Protein AF-A0A6A6T7W7-F1 (afdb_monomer_lite)

Secondary structure (DSSP, 8-state):
-------HHHHHHHHHHHHHHHHHHHHHHHHHHTTS--GGGSHHHHHHHHHHHHHTTT-HHHHHTTB-TT-EE--SSGGG-PPPEEHHHHHHHHHHHHTTBSS-EEEESSTT-TTSEEEETTTTEEEEEEEEEEEB-TTSHHHHHHHHTT-SEEEEEEEEEEEEEEPTTS-EEEE-

Sequence (176 aa):
MSNLSFSASEIRVATAALCAATLSIPAIYYLTSSSSGPQDSTPHMRTFQKLLQAYSTLRPQALAANASADFTHQALPASLEMPTRTLDPWKQHATMIFALFEEFSMVPQPPGDKHSVHFCRETNTVIAHCKMGGKVNGDNENGRKLIQAGLTEWWTECVGMQMIARDSKGSNQLNM

Radius of gyration: 25.67 Å; chains: 1; bounding box: 54×54×78 Å

Foldseek 3Di:
DDDDDDDPVNVVVVVVVVVVVVVCVVVCVVVVVVPPPQPCPDLLNVQVVQCQVLFFVLQLCSNCVQADPQAWDDDDDCVVVDDIDHSVRVSVVSNVVSLQAPGKGKAQPPHPDSPQWDQDPVQQKIKGKIKIWFATDCVHPVNVVCVVVVDRIDIDIDIDIWRWDADPVRHTGTRD

Structure (mmCIF, N/CA/C/O backbone):
data_AF-A0A6A6T7W7-F1
#
_entry.id   AF-A0A6A6T7W7-F1
#
loop_
_atom_site.group_PDB
_atom_site.id
_atom_site.type_symbol
_atom_site.label_atom_id
_atom_site.label_alt_id
_atom_site.label_comp_id
_atom_site.label_asym_id
_atom_site.label_entity_id
_atom_site.label_seq_id
_atom_site.pdbx_PDB_ins_code
_atom_site.Cartn_x
_atom_site.Cartn_y
_atom_site.Cartn_z
_atom_site.occupancy
_atom_site.B_iso_or_equiv
_atom_site.auth_seq_id
_atom_site.auth_comp_id
_atom_site.auth_asym_id
_atom_site.auth_atom_id
_atom_site.pdbx_PDB_model_num
ATOM 1 N N . MET A 1 1 ? 33.062 -18.650 -58.431 1.00 45.16 1 MET A N 1
ATOM 2 C CA . MET A 1 1 ? 31.915 -19.297 -57.763 1.00 45.16 1 MET A CA 1
ATOM 3 C C . MET A 1 1 ? 32.450 -20.542 -57.080 1.00 45.16 1 MET A C 1
ATOM 5 O O . MET A 1 1 ? 32.940 -21.420 -57.778 1.00 45.16 1 MET A O 1
ATOM 9 N N . SER A 1 2 ? 32.487 -20.577 -55.751 1.00 47.03 2 SER A N 1
ATOM 10 C CA . SER A 1 2 ? 33.020 -21.731 -55.019 1.00 47.03 2 SER A CA 1
ATOM 11 C C . SER A 1 2 ? 31.940 -22.809 -54.941 1.00 47.03 2 SER A C 1
ATOM 13 O O . SER A 1 2 ? 30.919 -22.600 -54.292 1.00 47.03 2 SER A O 1
ATOM 15 N N . ASN A 1 3 ? 32.141 -23.933 -55.633 1.00 53.47 3 ASN A N 1
ATOM 16 C CA . ASN A 1 3 ? 31.273 -25.104 -55.519 1.00 53.47 3 ASN A CA 1
ATOM 17 C C . ASN A 1 3 ? 31.549 -25.791 -54.179 1.00 53.47 3 ASN A C 1
ATOM 19 O O . ASN A 1 3 ? 32.604 -26.392 -53.991 1.00 53.47 3 ASN A O 1
ATOM 23 N N . LEU A 1 4 ? 30.606 -25.685 -53.246 1.00 55.03 4 LEU A N 1
ATOM 24 C CA . LEU A 1 4 ? 30.620 -26.453 -52.006 1.00 55.03 4 LEU A CA 1
ATOM 25 C C . LEU A 1 4 ? 30.091 -27.861 -52.309 1.00 55.03 4 LEU A C 1
ATOM 27 O O . LEU A 1 4 ? 28.884 -28.063 -52.420 1.00 55.03 4 LEU A O 1
ATOM 31 N N . SER A 1 5 ? 30.989 -28.831 -52.486 1.00 66.62 5 SER A N 1
ATOM 32 C CA . SER A 1 5 ? 30.628 -30.250 -52.557 1.00 66.62 5 SER A CA 1
ATOM 33 C C . SER A 1 5 ? 30.796 -30.878 -51.176 1.00 66.62 5 SER A C 1
ATOM 35 O O . SER A 1 5 ? 31.923 -31.094 -50.738 1.00 66.62 5 SER A O 1
ATOM 37 N N . PHE A 1 6 ? 29.689 -31.170 -50.497 1.00 68.88 6 PHE A N 1
ATOM 38 C CA . PHE A 1 6 ? 29.711 -31.896 -49.227 1.00 68.88 6 PHE A CA 1
ATOM 39 C C . PHE A 1 6 ? 29.591 -33.400 -49.475 1.00 68.88 6 PHE A C 1
ATOM 41 O O . PHE A 1 6 ? 28.755 -33.856 -50.257 1.00 68.88 6 PHE A O 1
ATOM 48 N N . SER A 1 7 ? 30.416 -34.182 -48.792 1.00 75.38 7 SER A N 1
ATOM 49 C CA . SER A 1 7 ? 30.327 -35.638 -48.764 1.00 75.38 7 SER A CA 1
ATOM 50 C C . SER A 1 7 ? 29.122 -36.106 -47.940 1.00 75.38 7 SER A C 1
ATOM 52 O O . SER A 1 7 ? 28.675 -35.449 -46.997 1.00 75.38 7 SER A O 1
ATOM 54 N N . ALA A 1 8 ? 28.606 -37.300 -48.244 1.00 73.94 8 ALA A N 1
ATOM 55 C CA . ALA A 1 8 ? 27.491 -37.891 -47.499 1.00 73.94 8 ALA A CA 1
ATOM 56 C C . ALA A 1 8 ? 27.797 -38.061 -45.995 1.00 73.94 8 ALA A C 1
ATOM 58 O O . ALA A 1 8 ? 26.889 -37.999 -45.167 1.00 73.94 8 ALA A O 1
ATOM 59 N N . SER A 1 9 ? 29.067 -38.251 -45.626 1.00 72.19 9 SER A N 1
ATOM 60 C CA . SER A 1 9 ? 29.526 -38.290 -44.234 1.00 72.19 9 SER A CA 1
ATOM 61 C C . SER A 1 9 ? 29.444 -36.929 -43.547 1.00 72.19 9 SER A C 1
ATOM 63 O O . SER A 1 9 ? 28.977 -36.862 -42.414 1.00 72.19 9 SER A O 1
ATOM 65 N N . GLU A 1 10 ? 29.823 -35.844 -44.226 1.00 73.94 10 GLU A N 1
ATOM 66 C CA . GLU A 1 10 ? 29.720 -34.483 -43.679 1.00 73.94 10 GLU A CA 1
ATOM 67 C C . GLU A 1 10 ? 28.259 -34.083 -43.466 1.00 73.94 10 GLU A C 1
ATOM 69 O O . GLU A 1 10 ? 27.925 -33.519 -42.429 1.00 73.94 10 GLU A O 1
ATOM 74 N N . ILE A 1 11 ? 27.365 -34.469 -44.383 1.00 74.25 11 ILE A N 1
ATOM 75 C CA . ILE A 1 11 ? 25.920 -34.252 -44.232 1.00 74.25 11 ILE A CA 1
ATOM 76 C C . ILE A 1 11 ? 25.375 -35.024 -43.025 1.00 74.25 11 ILE A C 1
ATOM 78 O O . ILE A 1 11 ? 24.590 -34.478 -42.251 1.00 74.25 11 ILE A O 1
ATOM 82 N N . ARG A 1 12 ? 25.798 -36.280 -42.822 1.00 70.38 12 ARG A N 1
ATOM 83 C CA . ARG A 1 12 ? 25.378 -37.091 -41.664 1.00 70.38 12 ARG A CA 1
ATOM 84 C C . ARG A 1 12 ? 25.873 -36.506 -40.346 1.00 70.38 12 ARG A C 1
ATOM 86 O O . ARG A 1 12 ? 25.097 -36.446 -39.400 1.00 70.38 12 ARG A O 1
ATOM 93 N N . VAL A 1 13 ? 27.122 -36.044 -40.291 1.00 73.69 13 VAL A N 1
ATOM 94 C CA . VAL A 1 13 ? 27.685 -35.392 -39.098 1.00 73.69 13 VAL A CA 1
ATOM 95 C C . VAL A 1 13 ? 26.982 -34.063 -38.827 1.00 73.69 13 VAL A C 1
ATOM 97 O O . VAL A 1 13 ? 26.577 -33.818 -37.694 1.00 73.69 13 VAL A O 1
ATOM 100 N N . ALA A 1 14 ? 26.758 -33.241 -39.854 1.00 68.19 14 ALA A N 1
ATOM 101 C CA . ALA A 1 14 ? 26.040 -31.976 -39.719 1.00 68.19 14 ALA A CA 1
ATOM 102 C C . ALA A 1 14 ? 24.589 -32.191 -39.261 1.00 68.19 14 ALA A C 1
ATOM 104 O O . ALA A 1 14 ? 24.102 -31.481 -38.385 1.00 68.19 14 ALA A O 1
ATOM 105 N N . THR A 1 15 ? 23.920 -33.215 -39.793 1.00 72.38 15 THR A N 1
ATOM 106 C CA . THR A 1 15 ? 22.550 -33.576 -39.408 1.00 72.38 15 THR A CA 1
ATOM 107 C C . THR A 1 15 ? 22.509 -34.110 -37.977 1.00 72.38 15 THR A C 1
ATOM 109 O O . THR A 1 15 ? 21.664 -33.686 -37.197 1.00 72.38 15 THR A O 1
ATOM 112 N N . ALA A 1 16 ? 23.452 -34.973 -37.588 1.00 71.62 16 ALA A N 1
ATOM 113 C CA . ALA A 1 16 ? 23.564 -35.462 -36.216 1.00 71.62 16 ALA A CA 1
ATOM 114 C C . ALA A 1 16 ? 23.835 -34.320 -35.220 1.00 71.62 16 ALA A C 1
ATOM 116 O O . ALA A 1 16 ? 23.212 -34.275 -34.161 1.00 71.62 16 ALA A O 1
ATOM 117 N N . ALA A 1 17 ? 24.698 -33.363 -35.577 1.00 68.94 17 ALA A N 1
ATOM 118 C CA . ALA A 1 17 ? 24.972 -32.179 -34.766 1.00 68.94 17 ALA A CA 1
ATOM 119 C C . ALA A 1 17 ? 23.739 -31.267 -34.637 1.00 68.94 17 ALA A C 1
ATOM 121 O O . ALA A 1 17 ? 23.432 -30.804 -33.539 1.00 68.94 17 ALA A O 1
ATOM 122 N N . LEU A 1 18 ? 22.990 -31.056 -35.725 1.00 69.19 18 LEU A N 1
ATOM 123 C CA . LEU A 1 18 ? 21.755 -30.267 -35.713 1.00 69.19 18 LEU A CA 1
ATOM 124 C C . LEU A 1 18 ? 20.649 -30.952 -34.889 1.00 69.19 18 LEU A C 1
ATOM 126 O O . LEU A 1 18 ? 19.954 -30.296 -34.112 1.00 69.19 18 LEU A O 1
ATOM 130 N N . CYS A 1 19 ? 20.504 -32.276 -35.001 1.00 68.62 19 CYS A N 1
ATOM 131 C CA . CYS A 1 19 ? 19.579 -33.064 -34.184 1.00 68.62 19 CYS A CA 1
ATOM 132 C C . CYS A 1 19 ? 19.957 -33.017 -32.697 1.00 68.62 19 CYS A C 1
ATOM 134 O O . CYS A 1 19 ? 19.095 -32.808 -31.849 1.00 68.62 19 CYS A O 1
ATOM 136 N N . ALA A 1 20 ? 21.244 -33.142 -32.367 1.00 69.00 20 ALA A N 1
ATOM 137 C CA . ALA A 1 20 ? 21.712 -33.018 -30.990 1.00 69.00 20 ALA A CA 1
ATOM 138 C C . ALA A 1 20 ? 21.449 -31.610 -30.429 1.00 69.00 20 ALA A C 1
ATOM 140 O O . ALA A 1 20 ? 20.942 -31.475 -29.316 1.00 69.00 20 ALA A O 1
ATOM 141 N N . ALA A 1 21 ? 21.714 -30.560 -31.213 1.00 68.94 21 ALA A N 1
ATOM 142 C CA . ALA A 1 21 ? 21.432 -29.184 -30.818 1.00 68.94 21 ALA A CA 1
ATOM 143 C C . ALA A 1 21 ? 19.929 -28.952 -30.590 1.00 68.94 21 ALA A C 1
ATOM 145 O O . ALA A 1 21 ? 19.546 -28.429 -29.548 1.00 68.94 21 ALA A O 1
ATOM 146 N N . THR A 1 22 ? 19.068 -29.398 -31.508 1.00 68.81 22 THR A N 1
ATOM 147 C CA . THR A 1 22 ? 17.607 -29.214 -31.407 1.00 68.81 22 THR A CA 1
ATOM 148 C C . THR A 1 22 ? 16.980 -29.983 -30.246 1.00 68.81 22 THR A C 1
ATOM 150 O O . THR A 1 22 ? 16.121 -29.434 -29.561 1.00 68.81 22 THR A O 1
ATOM 153 N N . LEU A 1 23 ? 17.453 -31.196 -29.946 1.00 69.81 23 LEU A N 1
ATOM 154 C CA . LEU A 1 23 ? 17.012 -31.955 -28.768 1.00 69.81 23 LEU A CA 1
ATOM 155 C C . LEU A 1 23 ? 17.486 -31.332 -27.445 1.00 69.81 23 LEU A C 1
ATOM 157 O O . LEU A 1 23 ? 16.868 -31.546 -26.404 1.00 69.81 23 LEU A O 1
ATOM 161 N N . SER A 1 24 ? 18.550 -30.528 -27.483 1.00 68.88 24 SER A N 1
ATOM 162 C CA . SER A 1 24 ? 19.090 -29.843 -26.305 1.00 68.88 24 SER A CA 1
ATOM 163 C C . SER A 1 24 ? 18.361 -28.535 -25.985 1.00 68.88 24 SER A C 1
ATOM 165 O O . SER A 1 24 ? 18.393 -28.095 -24.839 1.00 68.88 24 SER A O 1
ATOM 167 N N . ILE A 1 25 ? 17.681 -27.913 -26.958 1.00 71.38 25 ILE A N 1
ATOM 168 C CA . ILE A 1 25 ? 16.997 -26.620 -26.770 1.00 71.38 25 ILE A CA 1
ATOM 169 C C . ILE A 1 25 ? 15.910 -26.690 -25.683 1.00 71.38 25 ILE A C 1
ATOM 171 O O . ILE A 1 25 ? 15.940 -25.835 -24.796 1.00 71.38 25 ILE A O 1
ATOM 175 N N . PRO A 1 26 ? 14.994 -27.683 -25.660 1.00 72.25 26 PRO A N 1
ATOM 176 C CA . PRO A 1 26 ? 14.000 -27.790 -24.592 1.00 72.25 26 PRO A CA 1
ATOM 177 C C . PRO A 1 26 ? 14.647 -28.004 -23.222 1.00 72.25 26 PRO A C 1
ATOM 179 O O . PRO A 1 26 ? 14.252 -27.366 -22.252 1.00 72.25 26 PRO A O 1
ATOM 182 N N . ALA A 1 27 ? 15.680 -28.848 -23.137 1.00 69.75 27 ALA A N 1
ATOM 183 C CA . ALA A 1 27 ? 16.388 -29.103 -21.885 1.00 69.75 27 ALA A CA 1
ATOM 184 C C . ALA A 1 27 ? 17.086 -27.838 -21.361 1.00 69.75 27 ALA A C 1
ATOM 186 O O . ALA A 1 27 ? 16.952 -27.505 -20.188 1.00 69.75 27 ALA A O 1
ATOM 187 N N . ILE A 1 28 ? 17.763 -27.085 -22.231 1.00 69.06 28 ILE A N 1
ATOM 188 C CA . ILE A 1 28 ? 18.382 -25.801 -21.882 1.00 69.06 28 ILE A CA 1
ATOM 189 C C . ILE A 1 28 ? 17.311 -24.781 -21.480 1.00 69.06 28 ILE A C 1
ATOM 191 O O . ILE A 1 28 ? 17.492 -24.089 -20.483 1.00 69.06 28 ILE A O 1
ATOM 195 N N . TYR A 1 29 ? 16.183 -24.703 -22.190 1.00 70.12 29 TYR A N 1
ATOM 196 C CA . TYR A 1 29 ? 15.060 -23.828 -21.838 1.00 70.12 29 TYR A CA 1
ATOM 197 C C . TYR A 1 29 ? 14.494 -24.146 -20.444 1.00 70.12 29 TYR A C 1
ATOM 199 O O . TYR A 1 29 ? 14.362 -23.245 -19.621 1.00 70.12 29 TYR A O 1
ATOM 207 N N . TYR A 1 30 ? 14.243 -25.419 -20.127 1.00 65.00 30 TYR A N 1
ATOM 208 C CA . TYR A 1 30 ? 13.755 -25.826 -18.804 1.00 65.00 30 TYR A CA 1
ATOM 209 C C . TYR A 1 30 ? 14.796 -25.618 -17.694 1.00 65.00 30 TYR A C 1
ATOM 211 O O . TYR A 1 30 ? 14.452 -25.159 -16.604 1.00 65.00 30 TYR A O 1
ATOM 219 N N . LEU A 1 31 ? 16.075 -25.897 -17.959 1.00 63.78 31 LEU A N 1
ATOM 220 C CA . LEU A 1 31 ? 17.154 -25.700 -16.985 1.00 63.78 31 LEU A CA 1
ATOM 221 C C . LEU A 1 31 ? 17.424 -24.212 -16.719 1.00 63.78 31 LEU A C 1
ATOM 223 O O . LEU A 1 31 ? 17.629 -23.819 -15.573 1.00 63.78 31 LEU A O 1
ATOM 227 N N . THR A 1 32 ? 17.363 -23.367 -17.749 1.00 57.88 32 THR A N 1
ATOM 228 C CA . THR A 1 32 ? 17.524 -21.913 -17.601 1.00 57.88 32 THR A CA 1
ATOM 229 C C . THR A 1 32 ? 16.292 -21.255 -16.981 1.00 57.88 32 THR A C 1
ATOM 231 O O . THR A 1 32 ? 16.445 -20.407 -16.103 1.00 57.88 32 THR A O 1
ATOM 234 N N . SER A 1 33 ? 15.079 -21.700 -17.324 1.00 51.06 33 SER A N 1
ATOM 235 C CA . SER A 1 33 ? 13.833 -21.293 -16.655 1.00 51.06 33 SER A CA 1
ATOM 236 C C . SER A 1 33 ? 13.855 -21.606 -15.156 1.00 51.06 33 SER A C 1
ATOM 238 O O . SER A 1 33 ? 13.363 -20.815 -14.358 1.00 51.06 33 SER A O 1
ATOM 240 N N . SER A 1 34 ? 14.479 -22.715 -14.760 1.00 48.88 34 SER A N 1
ATOM 241 C CA . SER A 1 34 ? 14.612 -23.110 -13.352 1.00 48.88 34 SER A CA 1
ATOM 242 C C . SER A 1 34 ? 15.686 -22.316 -12.593 1.00 48.88 34 SER A C 1
ATOM 244 O O . SER A 1 34 ? 15.765 -22.396 -11.370 1.00 48.88 34 SER A O 1
ATOM 246 N N . SER A 1 35 ? 16.523 -21.552 -13.304 1.00 44.03 35 SER A N 1
ATOM 247 C CA . SER A 1 35 ? 17.654 -20.801 -12.742 1.00 44.03 35 SER A CA 1
ATOM 248 C C . SER A 1 35 ? 17.357 -19.326 -12.448 1.00 44.03 35 SER A C 1
ATOM 250 O O . SER A 1 35 ? 18.240 -18.590 -11.998 1.00 44.03 35 SER A O 1
ATOM 252 N N . SER A 1 36 ? 16.109 -18.874 -12.618 1.00 49.66 36 SER A N 1
ATOM 253 C CA . SER A 1 36 ? 15.648 -17.654 -11.955 1.00 49.66 36 SER A CA 1
ATOM 254 C C . SER A 1 36 ? 15.673 -17.900 -10.446 1.00 49.66 36 SER A C 1
ATOM 256 O O . SER A 1 36 ? 14.771 -18.533 -9.901 1.00 49.66 36 SER A O 1
ATOM 258 N N . GLY A 1 37 ? 16.753 -17.460 -9.788 1.00 52.38 37 GLY A N 1
ATOM 259 C CA . GLY A 1 37 ? 16.929 -17.571 -8.339 1.00 52.38 37 GLY A CA 1
ATOM 260 C C . GLY A 1 37 ? 15.721 -17.035 -7.558 1.00 52.38 37 GLY A C 1
ATOM 261 O O . GLY A 1 37 ? 14.887 -16.334 -8.135 1.00 52.38 37 GLY A O 1
ATOM 262 N N . PRO A 1 38 ? 15.611 -17.343 -6.252 1.00 57.25 38 PRO A N 1
ATOM 263 C CA . PRO A 1 38 ? 14.427 -17.015 -5.467 1.00 57.25 38 PRO A CA 1
ATOM 264 C C . PRO A 1 38 ? 14.074 -15.535 -5.638 1.00 57.25 38 PRO A C 1
ATOM 266 O O . PRO A 1 38 ? 14.868 -14.659 -5.275 1.00 57.25 38 PRO A O 1
ATOM 269 N N . GLN A 1 39 ? 12.903 -15.271 -6.230 1.00 58.94 39 GLN A N 1
ATOM 270 C CA . GLN A 1 39 ? 12.398 -13.931 -6.547 1.00 58.94 39 GLN A CA 1
ATOM 271 C C . GLN A 1 39 ? 12.496 -13.005 -5.320 1.00 58.94 39 GLN A C 1
ATOM 273 O O . GLN A 1 39 ? 12.905 -11.845 -5.436 1.00 58.94 39 GLN A O 1
ATOM 278 N N . ASP A 1 40 ? 12.261 -13.583 -4.139 1.00 59.31 40 ASP A N 1
ATOM 279 C CA . ASP A 1 40 ? 12.323 -12.981 -2.804 1.00 59.31 40 ASP A CA 1
ATOM 280 C C . ASP A 1 40 ? 13.661 -12.318 -2.447 1.00 59.31 40 ASP A C 1
ATOM 282 O O . ASP A 1 40 ? 13.709 -11.431 -1.597 1.00 59.31 40 ASP A O 1
ATOM 286 N N . SER A 1 41 ? 14.764 -12.697 -3.098 1.00 66.50 41 SER A N 1
ATOM 287 C CA . SER A 1 41 ? 16.101 -12.165 -2.787 1.00 66.50 41 SER A CA 1
ATOM 288 C C . SER A 1 41 ? 16.470 -10.902 -3.575 1.00 66.50 41 SER A C 1
ATOM 290 O O . SER A 1 41 ? 17.491 -10.256 -3.288 1.00 66.50 41 SER A O 1
ATOM 292 N N . THR A 1 42 ? 15.652 -10.510 -4.556 1.00 82.50 42 THR A N 1
ATOM 293 C CA . THR A 1 42 ? 15.959 -9.359 -5.410 1.00 82.50 42 THR A CA 1
ATOM 294 C C . THR A 1 42 ? 15.876 -8.036 -4.633 1.00 82.50 42 THR A C 1
ATOM 296 O O . THR A 1 42 ? 15.075 -7.897 -3.705 1.00 82.50 42 THR A O 1
ATOM 299 N N . PRO A 1 43 ? 16.673 -7.015 -5.003 1.00 86.06 43 PRO A N 1
ATOM 300 C CA . PRO A 1 43 ? 16.556 -5.686 -4.398 1.00 86.06 43 PRO A CA 1
ATOM 301 C C . PRO A 1 43 ? 15.153 -5.069 -4.551 1.00 86.06 43 PRO A C 1
ATOM 303 O O . PRO A 1 43 ? 14.708 -4.339 -3.675 1.00 86.06 43 PRO A O 1
ATOM 306 N N . HIS A 1 44 ? 14.430 -5.411 -5.623 1.00 89.25 44 HIS A N 1
ATOM 307 C CA . HIS A 1 44 ? 13.053 -4.982 -5.898 1.00 89.25 44 HIS A CA 1
ATOM 308 C C . HIS A 1 44 ? 12.082 -5.513 -4.846 1.00 89.25 44 HIS A C 1
ATOM 310 O O . HIS A 1 44 ? 11.367 -4.740 -4.213 1.00 89.25 44 HIS A O 1
ATOM 316 N N . MET A 1 45 ? 12.139 -6.823 -4.597 1.00 88.44 45 MET A N 1
ATOM 317 C CA . MET A 1 45 ? 11.336 -7.473 -3.567 1.00 88.44 45 MET A CA 1
ATOM 318 C C . MET A 1 45 ? 11.661 -6.940 -2.173 1.00 88.44 45 MET A C 1
ATOM 320 O O . MET A 1 45 ? 10.748 -6.680 -1.396 1.00 88.44 45 MET A O 1
ATOM 324 N N . ARG A 1 46 ? 12.938 -6.667 -1.872 1.00 89.88 46 ARG A N 1
ATOM 325 C CA . ARG A 1 46 ? 13.331 -6.026 -0.606 1.00 89.88 46 ARG A CA 1
ATOM 326 C C . ARG A 1 46 ? 12.763 -4.613 -0.457 1.00 89.88 46 ARG A C 1
ATOM 328 O O . ARG A 1 46 ? 12.291 -4.266 0.622 1.00 89.88 46 ARG A O 1
ATOM 335 N N . THR A 1 47 ? 12.793 -3.793 -1.510 1.00 91.31 47 THR A N 1
ATOM 336 C CA . THR A 1 47 ? 12.177 -2.454 -1.491 1.00 91.31 47 THR A CA 1
ATOM 337 C C . THR A 1 47 ? 10.664 -2.548 -1.290 1.00 91.31 47 THR A C 1
ATOM 339 O O . THR A 1 47 ? 10.114 -1.817 -0.468 1.00 91.31 47 THR A O 1
ATOM 342 N N . PHE A 1 48 ? 9.997 -3.489 -1.959 1.00 92.31 48 PHE A N 1
ATOM 343 C CA . PHE A 1 48 ? 8.566 -3.713 -1.780 1.00 92.31 48 PHE A CA 1
ATOM 344 C C . PHE A 1 48 ? 8.213 -4.208 -0.366 1.00 92.31 48 PHE A C 1
ATOM 346 O O . PHE A 1 48 ? 7.294 -3.691 0.259 1.00 92.31 48 PHE A O 1
ATOM 353 N N . GLN A 1 49 ? 8.987 -5.131 0.207 1.00 91.75 49 GLN A N 1
ATOM 354 C CA . GLN A 1 49 ? 8.795 -5.580 1.592 1.00 91.75 49 GLN A CA 1
ATOM 355 C C . GLN A 1 49 ? 8.946 -4.431 2.599 1.00 91.75 49 GLN A C 1
ATOM 357 O O . GLN A 1 49 ? 8.154 -4.330 3.534 1.00 91.75 49 GLN A O 1
ATOM 362 N N . LYS A 1 50 ? 9.914 -3.526 2.391 1.00 93.12 50 LYS A N 1
ATOM 363 C CA . LYS A 1 50 ? 10.043 -2.307 3.209 1.00 93.12 50 LYS A CA 1
ATOM 364 C C . LYS A 1 50 ? 8.810 -1.410 3.098 1.00 93.12 50 LYS A C 1
ATOM 366 O O . LYS A 1 50 ? 8.394 -0.848 4.105 1.00 93.12 50 LYS A O 1
ATOM 371 N N . LEU A 1 51 ? 8.225 -1.282 1.905 1.00 93.44 51 LEU A N 1
ATOM 372 C CA . LEU A 1 51 ? 6.979 -0.537 1.710 1.00 93.44 51 LEU A CA 1
ATOM 373 C C . LEU A 1 51 ? 5.824 -1.164 2.502 1.00 93.44 51 LEU A C 1
ATOM 375 O O . LEU A 1 5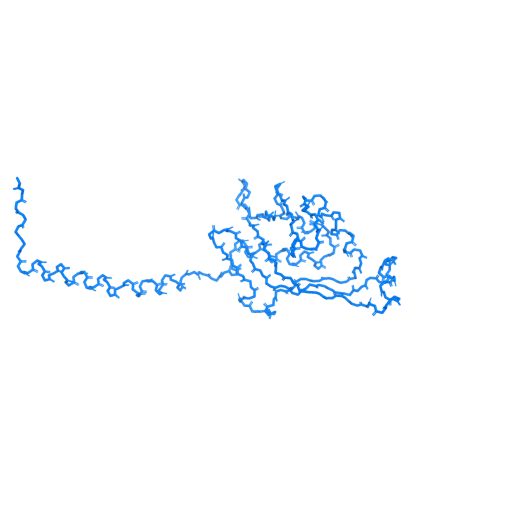1 ? 5.123 -0.448 3.210 1.00 93.44 51 LEU A O 1
ATOM 379 N N . LEU A 1 52 ? 5.655 -2.487 2.435 1.00 94.38 52 LEU A N 1
ATOM 380 C CA . LEU A 1 52 ? 4.620 -3.192 3.200 1.00 94.38 52 LEU A CA 1
ATOM 381 C C . LEU A 1 52 ? 4.784 -2.979 4.711 1.00 94.38 52 LEU A C 1
ATOM 383 O O . LEU A 1 52 ? 3.819 -2.656 5.399 1.00 94.38 52 LEU A O 1
ATOM 387 N N . GLN A 1 53 ? 6.015 -3.079 5.219 1.00 94.81 53 GLN A N 1
ATOM 388 C CA . GLN A 1 53 ? 6.324 -2.807 6.627 1.00 94.81 53 GLN A CA 1
ATOM 389 C C . GLN A 1 53 ? 6.086 -1.342 7.011 1.00 94.81 53 GLN A C 1
ATOM 391 O O . GLN A 1 53 ? 5.700 -1.049 8.138 1.00 94.81 53 GLN A O 1
ATOM 396 N N . ALA A 1 54 ? 6.292 -0.398 6.091 1.00 95.62 54 ALA A N 1
ATOM 397 C CA . ALA A 1 54 ? 6.070 1.014 6.368 1.00 95.62 54 ALA A CA 1
ATOM 398 C C . ALA A 1 54 ? 4.591 1.333 6.654 1.00 95.62 54 ALA A C 1
ATOM 400 O O . ALA A 1 54 ? 4.326 2.213 7.475 1.00 95.62 54 ALA A O 1
ATOM 401 N N . TYR A 1 55 ? 3.636 0.598 6.069 1.00 95.69 55 TYR A N 1
ATOM 402 C CA . TYR A 1 55 ? 2.207 0.782 6.358 1.00 95.69 55 TYR A CA 1
ATOM 403 C C . TYR A 1 55 ? 1.862 0.573 7.836 1.00 95.69 55 TYR A C 1
ATOM 405 O O . TYR A 1 55 ? 1.087 1.352 8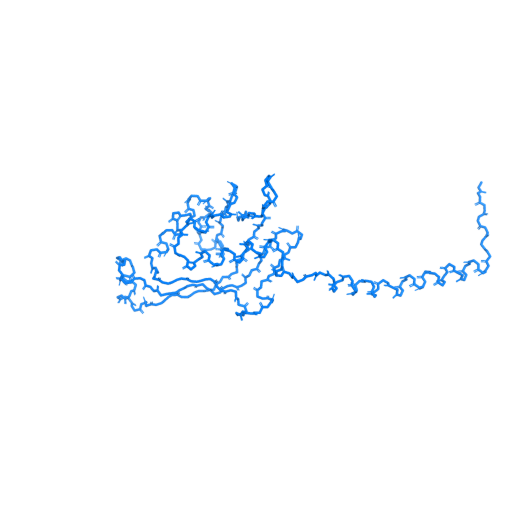.385 1.00 95.69 55 TYR A O 1
ATOM 413 N N . SER A 1 56 ? 2.488 -0.398 8.508 1.00 96.25 56 SER A N 1
ATOM 414 C CA . SER A 1 56 ? 2.229 -0.662 9.931 1.00 96.25 56 SER A CA 1
ATOM 415 C C . SER A 1 56 ? 2.865 0.340 10.882 1.00 96.25 56 SER A C 1
ATOM 417 O O . SER A 1 56 ? 2.601 0.311 12.078 1.00 96.25 56 SER A O 1
ATOM 419 N N . THR A 1 57 ? 3.699 1.246 10.373 1.00 96.62 57 THR A N 1
ATOM 420 C CA . THR A 1 57 ? 4.285 2.306 11.199 1.00 96.62 57 THR A CA 1
ATOM 421 C C . THR A 1 57 ? 3.344 3.486 11.404 1.00 96.62 57 THR A C 1
ATOM 423 O O . THR A 1 57 ? 3.642 4.328 12.250 1.00 96.62 57 THR A O 1
ATOM 426 N N . LEU A 1 58 ? 2.269 3.591 10.606 1.00 95.81 58 LEU A N 1
ATOM 427 C CA . LEU A 1 58 ? 1.369 4.750 10.562 1.00 95.81 58 LEU A CA 1
ATOM 428 C C . LEU A 1 58 ? 2.110 6.090 10.356 1.00 95.81 58 LEU A C 1
ATOM 430 O O . LEU A 1 58 ? 1.629 7.156 10.738 1.00 95.81 58 LEU A O 1
ATOM 434 N N . ARG A 1 59 ? 3.300 6.059 9.735 1.00 95.94 59 ARG A N 1
ATOM 435 C CA . ARG A 1 59 ? 4.136 7.239 9.468 1.00 95.94 59 ARG A CA 1
ATOM 436 C C . ARG A 1 59 ? 4.249 7.489 7.964 1.00 95.94 59 ARG A C 1
ATOM 438 O O . ARG A 1 59 ? 4.928 6.726 7.274 1.00 95.94 59 ARG A O 1
ATOM 445 N N . PRO A 1 60 ? 3.691 8.593 7.440 1.00 94.56 60 PRO A N 1
ATOM 446 C CA . PRO A 1 60 ? 3.801 8.943 6.020 1.00 94.56 60 PRO A CA 1
ATOM 447 C C . PRO A 1 60 ? 5.253 9.059 5.528 1.00 94.56 60 PRO A C 1
ATOM 449 O O . PRO A 1 60 ? 5.559 8.762 4.377 1.00 94.56 60 PRO A O 1
ATOM 452 N N . GLN A 1 61 ? 6.179 9.455 6.403 1.00 94.12 61 GLN A N 1
ATOM 453 C CA . GLN A 1 61 ? 7.606 9.548 6.089 1.00 94.12 61 GLN A CA 1
ATOM 454 C C . GLN A 1 61 ? 8.239 8.173 5.850 1.00 94.12 61 GLN A C 1
ATOM 456 O O . GLN A 1 61 ? 9.130 8.062 5.015 1.00 94.12 61 GLN A O 1
ATOM 461 N N . ALA A 1 62 ? 7.780 7.128 6.547 1.00 93.94 62 ALA A N 1
ATOM 462 C CA . ALA A 1 62 ? 8.280 5.770 6.344 1.00 93.94 62 ALA A CA 1
ATOM 463 C C . ALA A 1 62 ? 7.859 5.228 4.972 1.00 93.94 62 ALA A C 1
ATOM 465 O O . ALA A 1 62 ? 8.662 4.599 4.286 1.00 93.94 62 ALA A O 1
ATOM 466 N N . LEU A 1 63 ? 6.631 5.539 4.544 1.00 91.06 63 LEU A N 1
ATOM 467 C CA . LEU A 1 63 ? 6.136 5.198 3.212 1.00 91.06 63 LEU A CA 1
ATOM 468 C C . LEU A 1 63 ? 6.949 5.891 2.101 1.00 91.06 63 LEU A C 1
ATOM 470 O O . LEU A 1 63 ? 7.272 5.279 1.086 1.00 91.06 63 LEU A O 1
ATOM 474 N N . ALA A 1 64 ? 7.327 7.152 2.318 1.00 91.38 64 ALA A N 1
ATOM 475 C CA . ALA A 1 64 ? 8.107 7.953 1.374 1.00 91.38 64 ALA A CA 1
ATOM 476 C C . ALA A 1 64 ? 9.620 7.668 1.391 1.00 91.38 64 ALA A C 1
ATOM 478 O O . ALA A 1 64 ? 10.340 8.178 0.537 1.00 91.38 64 ALA A O 1
ATOM 479 N N . ALA A 1 65 ? 10.126 6.875 2.341 1.00 90.06 65 ALA A N 1
ATOM 480 C CA . ALA A 1 65 ? 11.565 6.735 2.584 1.00 90.06 65 ALA A CA 1
ATOM 481 C C . ALA A 1 65 ? 12.350 6.166 1.390 1.00 90.06 65 ALA A C 1
ATOM 483 O O . ALA A 1 65 ? 13.540 6.440 1.255 1.00 90.06 65 ALA A O 1
ATOM 484 N N . ASN A 1 66 ? 11.690 5.375 0.540 1.00 87.50 66 ASN A N 1
ATOM 485 C CA . ASN A 1 66 ? 12.287 4.813 -0.670 1.00 87.50 66 ASN A CA 1
ATOM 486 C C . ASN A 1 66 ? 11.649 5.377 -1.947 1.00 87.50 66 ASN A C 1
ATOM 488 O O . ASN A 1 66 ? 11.825 4.770 -2.994 1.00 87.50 66 ASN A O 1
ATOM 492 N N . ALA A 1 67 ? 10.872 6.461 -1.885 1.00 89.75 67 ALA A N 1
ATOM 493 C CA . ALA A 1 67 ? 10.267 7.058 -3.074 1.00 89.75 67 ALA A CA 1
ATOM 494 C C . ALA A 1 67 ? 11.310 7.812 -3.910 1.00 89.75 67 ALA A C 1
ATOM 496 O O . ALA A 1 67 ? 12.219 8.436 -3.358 1.00 89.75 67 ALA A O 1
ATOM 497 N N . SER A 1 68 ? 11.174 7.752 -5.234 1.00 90.31 68 SER A N 1
ATOM 498 C CA . SER A 1 68 ? 12.002 8.518 -6.158 1.00 90.31 68 SER A CA 1
ATOM 499 C C . SER A 1 68 ? 11.569 9.980 -6.250 1.00 90.31 68 SER A C 1
ATOM 501 O O . SER A 1 68 ? 10.501 10.376 -5.780 1.00 90.31 68 SER A O 1
ATOM 503 N N . ALA A 1 69 ? 12.426 10.812 -6.846 1.00 87.06 69 ALA A N 1
ATOM 504 C CA . ALA A 1 69 ? 12.140 12.234 -7.039 1.00 87.06 69 ALA A CA 1
ATOM 505 C C . ALA A 1 69 ? 10.966 12.477 -8.006 1.00 87.06 69 ALA A C 1
ATOM 507 O O . ALA A 1 69 ? 10.264 13.477 -7.884 1.00 87.06 69 ALA A O 1
ATOM 508 N N . ASP A 1 70 ? 10.759 11.561 -8.948 1.00 88.50 70 ASP A N 1
ATOM 509 C CA . ASP A 1 70 ? 9.692 11.554 -9.948 1.00 88.50 70 ASP A CA 1
ATOM 510 C C . ASP A 1 70 ? 8.462 10.734 -9.524 1.00 88.50 70 ASP A C 1
ATOM 512 O O . ASP A 1 70 ? 7.584 10.494 -10.344 1.00 88.50 70 ASP A O 1
ATOM 516 N N . PHE A 1 71 ? 8.371 10.351 -8.245 1.00 92.31 71 PHE A N 1
ATOM 517 C CA . PHE A 1 71 ? 7.261 9.567 -7.710 1.00 92.31 71 PHE A CA 1
ATOM 518 C C . PHE A 1 71 ? 5.891 10.181 -8.026 1.00 92.31 71 PHE A C 1
ATOM 520 O O . PHE A 1 71 ? 5.601 11.345 -7.712 1.00 92.31 71 PHE A O 1
ATOM 527 N N . THR A 1 72 ? 5.004 9.330 -8.520 1.00 94.19 72 THR A N 1
ATOM 528 C CA . THR A 1 72 ? 3.571 9.551 -8.640 1.00 94.19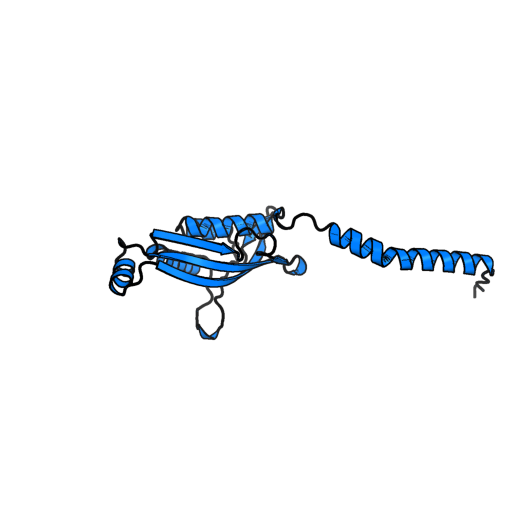 72 THR A CA 1
ATOM 529 C C . THR A 1 72 ? 2.792 8.451 -7.910 1.00 94.19 72 THR A C 1
ATOM 531 O O . THR A 1 72 ? 3.338 7.510 -7.354 1.00 94.19 72 THR A O 1
ATOM 534 N N . HIS A 1 73 ? 1.489 8.620 -7.755 1.00 95.00 73 HIS A N 1
ATOM 535 C CA . HIS A 1 73 ? 0.614 7.615 -7.175 1.00 95.00 73 HIS A CA 1
ATOM 536 C C . HIS A 1 73 ? -0.747 7.764 -7.825 1.00 95.00 73 HIS A C 1
ATOM 538 O O . HIS A 1 73 ? -1.431 8.780 -7.633 1.00 95.00 73 HIS A O 1
ATOM 544 N N . GLN A 1 74 ? -1.172 6.724 -8.528 1.00 95.44 74 GLN A N 1
ATOM 545 C CA . GLN A 1 74 ? -2.462 6.671 -9.193 1.00 95.44 74 GLN A CA 1
ATOM 546 C C . GLN A 1 74 ? -3.361 5.621 -8.542 1.00 95.44 74 GLN A C 1
ATOM 548 O O . GLN A 1 74 ? -2.964 4.478 -8.335 1.00 95.44 74 GLN A O 1
ATOM 553 N N . ALA A 1 75 ? -4.593 6.017 -8.227 1.00 93.62 75 ALA A N 1
ATOM 554 C CA . ALA A 1 75 ? -5.626 5.091 -7.784 1.00 93.62 75 ALA A CA 1
ATOM 555 C C . ALA A 1 75 ? -6.525 4.713 -8.967 1.00 93.62 75 ALA A C 1
ATOM 557 O O . ALA A 1 75 ? -6.929 5.571 -9.750 1.00 93.62 75 ALA A O 1
ATOM 558 N N . LEU A 1 76 ? -6.837 3.423 -9.072 1.00 93.94 76 LEU A N 1
ATOM 559 C CA . LEU A 1 76 ? -7.716 2.835 -10.081 1.00 93.94 76 LEU A CA 1
ATOM 560 C C . LEU A 1 76 ? -8.821 2.018 -9.382 1.00 93.94 76 LEU A C 1
ATOM 562 O O . LEU A 1 76 ? -8.619 1.607 -8.237 1.00 93.94 76 LEU A O 1
ATOM 566 N N . PRO A 1 77 ? -9.965 1.744 -10.040 1.00 95.31 77 PRO A N 1
ATOM 567 C CA . PRO A 1 77 ? -10.345 2.166 -11.393 1.00 95.31 77 PRO A CA 1
ATOM 568 C C . PRO A 1 77 ? -10.598 3.676 -11.505 1.00 95.31 77 PRO A C 1
ATOM 570 O O . PRO A 1 77 ? -10.892 4.344 -10.517 1.00 95.31 77 PRO A O 1
ATOM 573 N N . ALA A 1 78 ? -10.522 4.212 -12.729 1.00 92.31 78 ALA A N 1
ATOM 574 C CA . ALA A 1 78 ? -10.727 5.641 -13.002 1.00 92.31 78 ALA A CA 1
ATOM 575 C C . ALA A 1 78 ? -12.109 6.162 -12.556 1.00 92.31 78 ALA A C 1
ATOM 577 O O . ALA A 1 78 ? -12.252 7.346 -12.272 1.00 92.31 78 ALA A O 1
ATOM 578 N N . SER A 1 79 ? -13.103 5.276 -12.429 1.00 94.94 79 SER A N 1
ATOM 579 C CA . SER A 1 79 ? -14.439 5.591 -11.911 1.00 94.94 79 SER A CA 1
ATOM 580 C C . SER A 1 79 ? -14.462 6.026 -10.442 1.00 94.94 79 SER A C 1
ATOM 582 O O . SER A 1 79 ? -15.486 6.510 -9.982 1.00 94.94 79 SER A O 1
ATOM 584 N N . LEU A 1 80 ? -13.370 5.837 -9.691 1.00 90.81 80 LEU A N 1
ATOM 585 C CA . LEU A 1 80 ? -13.226 6.397 -8.343 1.00 90.81 80 LEU A CA 1
ATOM 586 C C . LEU A 1 80 ? -12.894 7.896 -8.362 1.00 90.81 80 LEU A C 1
ATOM 588 O O . LEU A 1 80 ? -12.881 8.512 -7.301 1.00 90.81 80 LEU A O 1
ATOM 592 N N . GLU A 1 81 ? -12.573 8.456 -9.535 1.00 93.94 81 GLU A N 1
ATOM 593 C CA . GLU A 1 81 ? -12.275 9.881 -9.745 1.00 93.94 81 GLU A CA 1
ATOM 594 C C . GLU A 1 81 ? -11.187 10.422 -8.798 1.00 93.94 81 GLU A C 1
ATOM 596 O O . GLU A 1 81 ? -11.129 11.602 -8.452 1.00 93.94 81 GLU A O 1
ATOM 601 N N . MET A 1 82 ? -10.285 9.535 -8.374 1.00 91.44 82 MET A N 1
ATOM 602 C CA . MET A 1 82 ? -9.208 9.870 -7.456 1.00 91.44 82 MET A CA 1
ATOM 603 C C . MET A 1 82 ? -8.060 10.542 -8.216 1.00 91.44 82 MET A C 1
ATOM 605 O O . MET A 1 82 ? -7.575 9.988 -9.207 1.00 91.44 82 MET A O 1
ATOM 609 N N . PRO A 1 83 ? -7.566 11.706 -7.754 1.00 93.75 83 PRO A N 1
ATOM 610 C CA . PRO A 1 83 ? -6.495 12.405 -8.441 1.00 93.75 83 PRO A CA 1
ATOM 611 C C . PRO A 1 83 ? -5.186 11.619 -8.355 1.00 93.75 83 PRO A C 1
ATOM 613 O O . PRO A 1 83 ? -4.879 10.985 -7.338 1.00 93.75 83 PRO A O 1
ATOM 616 N N . THR A 1 84 ? -4.378 11.733 -9.408 1.00 94.88 84 THR A N 1
ATOM 617 C CA . THR A 1 84 ? -2.971 11.323 -9.347 1.00 94.88 84 THR A CA 1
ATOM 618 C C . THR A 1 84 ? -2.239 12.250 -8.381 1.00 94.88 84 THR A C 1
ATOM 620 O O . THR A 1 84 ? -2.435 13.466 -8.407 1.00 94.88 84 THR A O 1
ATOM 623 N N . ARG A 1 85 ? -1.419 11.684 -7.496 1.00 94.88 85 ARG A N 1
ATOM 624 C CA . ARG A 1 85 ? -0.692 12.431 -6.463 1.00 94.88 85 ARG A CA 1
ATOM 625 C C . ARG A 1 85 ? 0.803 12.339 -6.715 1.00 94.88 85 ARG A C 1
ATOM 627 O O . ARG A 1 85 ? 1.303 11.253 -6.961 1.00 94.88 85 ARG A O 1
ATOM 634 N N . THR A 1 86 ? 1.514 13.452 -6.603 1.00 95.44 86 THR A N 1
ATOM 635 C CA . THR A 1 86 ? 2.975 13.435 -6.441 1.00 95.44 86 THR A CA 1
ATOM 636 C C . THR A 1 86 ? 3.331 13.134 -4.980 1.00 95.44 86 THR A C 1
ATOM 638 O O . THR A 1 86 ? 2.440 12.982 -4.135 1.00 95.44 86 THR A O 1
ATOM 641 N N . LEU A 1 87 ? 4.622 13.041 -4.655 1.00 93.00 87 LEU A N 1
ATOM 642 C CA . LEU A 1 87 ? 5.091 12.583 -3.342 1.00 93.00 87 LEU A CA 1
ATOM 643 C C . LEU A 1 87 ? 4.514 13.369 -2.152 1.00 93.00 87 LEU A C 1
ATOM 645 O O . LEU A 1 87 ? 4.038 12.767 -1.188 1.00 93.00 87 LEU A O 1
ATOM 649 N N . ASP A 1 88 ? 4.526 14.701 -2.201 1.00 94.38 88 ASP A N 1
ATOM 650 C CA . ASP A 1 88 ? 4.039 15.524 -1.087 1.00 94.38 88 ASP A CA 1
ATOM 651 C C . ASP A 1 88 ? 2.511 15.459 -0.906 1.00 94.38 88 ASP A C 1
ATOM 653 O O . ASP A 1 88 ? 2.069 15.172 0.213 1.00 94.38 88 ASP A O 1
ATOM 657 N N . PRO A 1 89 ? 1.680 15.617 -1.958 1.00 95.25 89 PRO A N 1
ATOM 658 C CA . PRO A 1 89 ? 0.243 15.351 -1.874 1.00 95.25 89 PRO A CA 1
ATOM 659 C C . PRO A 1 89 ? -0.086 13.932 -1.401 1.00 95.25 89 PRO A C 1
ATOM 661 O O . PRO A 1 89 ? -1.050 13.729 -0.662 1.00 95.25 89 PRO A O 1
ATOM 664 N N . TRP A 1 90 ? 0.710 12.935 -1.793 1.00 94.25 90 TRP A N 1
ATOM 665 C CA . TRP A 1 90 ? 0.532 11.566 -1.324 1.00 94.25 90 TRP A CA 1
ATOM 666 C C . TRP A 1 90 ? 0.843 11.423 0.168 1.00 94.25 90 TRP A C 1
ATOM 668 O O . TRP A 1 90 ? 0.046 10.832 0.891 1.00 94.25 90 TRP A O 1
ATOM 678 N N . LYS A 1 91 ? 1.922 12.036 0.670 1.00 94.94 91 LYS A N 1
ATOM 679 C CA . LYS A 1 91 ? 2.220 12.072 2.111 1.00 94.94 91 LYS 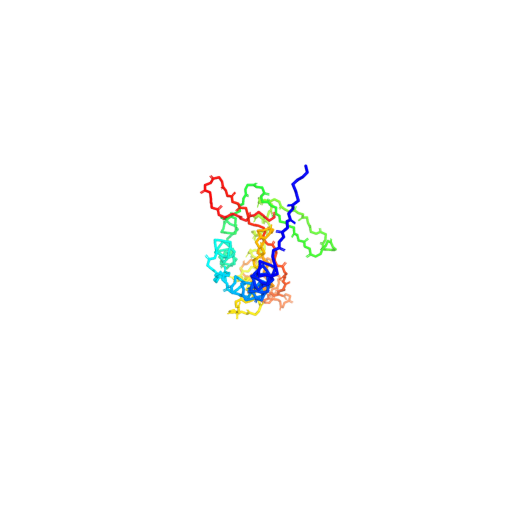A CA 1
ATOM 680 C C . LYS A 1 91 ? 1.109 12.753 2.901 1.00 94.94 91 LYS A C 1
ATOM 682 O O . LYS A 1 91 ? 0.719 12.241 3.942 1.00 94.94 91 LYS A O 1
ATOM 687 N N . GLN A 1 92 ? 0.575 13.872 2.409 1.00 95.00 92 GLN A N 1
ATOM 688 C CA . GLN A 1 92 ? -0.564 14.550 3.038 1.00 95.00 92 GLN A CA 1
ATOM 689 C C . GLN A 1 92 ? -1.801 13.646 3.080 1.00 95.00 92 GLN A C 1
ATOM 691 O O . GLN A 1 92 ? -2.451 13.536 4.118 1.00 95.00 92 GLN A O 1
ATOM 696 N N . HIS A 1 93 ? -2.095 12.951 1.979 1.00 94.12 93 HIS A N 1
ATOM 697 C CA . HIS A 1 93 ? -3.178 11.975 1.932 1.00 94.12 93 HIS A CA 1
ATOM 698 C C . HIS A 1 93 ? -2.965 10.828 2.929 1.00 94.12 93 HIS A C 1
ATOM 700 O O . HIS A 1 93 ? -3.866 10.528 3.709 1.00 94.12 93 HIS A O 1
ATOM 706 N N . ALA A 1 94 ? -1.765 10.247 2.970 1.00 94.94 94 ALA A N 1
ATOM 707 C CA . ALA A 1 94 ? -1.410 9.197 3.917 1.00 94.94 94 ALA A CA 1
ATOM 708 C C . ALA A 1 94 ? -1.530 9.669 5.373 1.00 94.94 94 ALA A C 1
ATOM 710 O O . ALA A 1 94 ? -2.030 8.916 6.200 1.00 94.94 94 ALA A O 1
ATOM 711 N N . THR A 1 95 ? -1.161 10.918 5.688 1.00 95.56 95 THR A N 1
ATOM 712 C CA . THR A 1 95 ? -1.375 11.509 7.022 1.00 95.56 95 THR A CA 1
ATOM 713 C C . THR A 1 95 ? -2.847 11.460 7.420 1.00 95.56 95 THR A C 1
ATOM 715 O O . THR A 1 95 ? -3.168 11.049 8.532 1.00 95.56 95 THR A O 1
ATOM 718 N N . MET A 1 96 ? -3.747 11.864 6.517 1.00 93.44 96 MET A N 1
ATOM 719 C CA . MET A 1 96 ? -5.184 11.871 6.797 1.00 93.44 96 MET A CA 1
ATOM 720 C C . MET A 1 96 ? -5.730 10.459 7.006 1.00 93.44 96 MET A C 1
ATOM 722 O O . MET A 1 96 ? -6.506 10.249 7.932 1.00 93.44 96 MET A O 1
ATOM 726 N N . ILE A 1 97 ? -5.310 9.499 6.176 1.00 93.50 97 ILE A N 1
ATOM 727 C CA . ILE A 1 97 ? -5.738 8.102 6.301 1.00 93.50 97 ILE A CA 1
ATOM 728 C C . ILE A 1 97 ? -5.203 7.491 7.595 1.00 93.50 97 ILE A C 1
ATOM 730 O O . ILE A 1 97 ? -5.982 6.963 8.377 1.00 93.50 97 ILE A O 1
ATOM 734 N N . PHE A 1 98 ? -3.903 7.600 7.869 1.00 95.44 98 PHE A N 1
ATOM 735 C CA . PHE A 1 98 ? -3.283 7.002 9.054 1.00 95.44 98 PHE A CA 1
ATOM 736 C C . PHE A 1 98 ? -3.815 7.568 10.368 1.00 95.44 98 PHE A C 1
ATOM 738 O O . PHE A 1 98 ? -3.898 6.833 11.344 1.00 95.44 98 PHE A O 1
ATOM 745 N N . ALA A 1 99 ? -4.266 8.824 10.397 1.00 95.25 99 ALA A N 1
ATOM 746 C CA . ALA A 1 99 ? -4.922 9.387 11.575 1.00 95.25 99 ALA A CA 1
ATOM 747 C C . ALA A 1 99 ? -6.231 8.663 11.962 1.00 95.25 99 ALA A C 1
ATOM 749 O O . ALA A 1 99 ? -6.665 8.777 13.109 1.00 95.25 99 ALA A O 1
ATOM 750 N N . LEU A 1 100 ? -6.858 7.930 11.033 1.00 96.00 100 LEU A N 1
ATOM 751 C CA . LEU A 1 100 ? -8.080 7.159 11.279 1.00 96.00 100 LEU A CA 1
ATOM 752 C C . LEU A 1 100 ? -7.820 5.803 11.935 1.00 96.00 100 LEU A C 1
ATOM 754 O O . LEU A 1 100 ? -8.777 5.179 12.383 1.00 96.00 100 LEU A O 1
ATOM 758 N N . PHE A 1 101 ? -6.571 5.339 11.984 1.00 97.31 101 PHE A N 1
ATOM 759 C CA . PHE A 1 101 ? -6.232 3.981 12.395 1.00 97.31 101 PHE A CA 1
ATOM 760 C C . PHE A 1 101 ? -5.308 3.974 13.612 1.00 97.31 101 PHE A C 1
ATOM 762 O O . PHE A 1 101 ? -4.385 4.776 13.719 1.00 97.31 101 PHE A O 1
ATOM 769 N N . GLU A 1 102 ? -5.599 3.084 14.554 1.00 96.88 102 GLU A N 1
ATOM 770 C CA . GLU A 1 102 ? -4.710 2.737 15.669 1.00 96.88 102 GLU A CA 1
ATOM 771 C C . GLU A 1 102 ? -3.705 1.675 15.215 1.00 96.88 102 GLU A C 1
ATOM 773 O O . GLU A 1 102 ? -2.534 1.705 15.582 1.00 96.88 102 GLU A O 1
ATOM 778 N N . GLU A 1 103 ? -4.164 0.779 14.341 1.00 97.25 103 GLU A N 1
ATOM 779 C CA . GLU A 1 103 ? -3.366 -0.249 13.693 1.00 97.25 103 GLU A CA 1
ATOM 780 C C . GLU A 1 103 ? -3.731 -0.289 12.214 1.00 97.25 103 GLU A C 1
ATOM 782 O O . GLU A 1 103 ? -4.905 -0.206 11.852 1.00 97.25 103 GLU A O 1
ATOM 787 N N . PHE A 1 104 ? -2.735 -0.442 11.349 1.00 96.88 104 PHE A N 1
ATOM 788 C CA . PHE A 1 104 ? -2.952 -0.572 9.915 1.00 96.88 104 PHE A CA 1
ATOM 789 C C . PHE A 1 104 ? -1.931 -1.528 9.320 1.00 96.88 104 PHE A C 1
ATOM 791 O O . PHE A 1 104 ? -0.782 -1.575 9.746 1.00 96.88 104 PHE A O 1
ATOM 798 N N . SER A 1 105 ? -2.327 -2.303 8.324 1.00 96.44 105 SER A N 1
ATOM 799 C CA . SER A 1 105 ? -1.430 -3.225 7.640 1.00 96.44 105 SER A CA 1
ATOM 800 C C . SER A 1 105 ? -1.811 -3.365 6.176 1.00 96.44 105 SER A C 1
ATOM 802 O O . SER A 1 105 ? -2.953 -3.125 5.788 1.00 96.44 105 SER A O 1
ATOM 804 N N . MET A 1 106 ? -0.832 -3.751 5.363 1.00 96.19 106 MET A N 1
ATOM 805 C CA . MET A 1 106 ? -1.021 -4.163 3.979 1.00 96.19 106 MET A CA 1
ATOM 806 C C . MET A 1 106 ? -0.312 -5.503 3.807 1.00 96.19 106 MET A C 1
ATOM 808 O O . MET A 1 106 ? 0.900 -5.593 4.001 1.00 96.19 106 MET A O 1
ATOM 812 N N . VAL A 1 107 ? -1.071 -6.551 3.495 1.00 96.44 107 VAL A N 1
ATOM 813 C CA . VAL A 1 107 ? -0.598 -7.938 3.516 1.00 96.44 107 VAL A CA 1
ATOM 814 C C . VAL A 1 107 ? -0.908 -8.611 2.179 1.00 96.44 107 VAL A C 1
ATOM 816 O O . VAL A 1 107 ? -2.091 -8.742 1.840 1.00 96.44 107 VAL A O 1
ATOM 819 N N . PRO A 1 108 ? 0.116 -9.068 1.432 1.00 96.81 108 PRO A N 1
ATOM 820 C CA . PRO A 1 108 ? -0.073 -9.862 0.225 1.00 96.81 108 PRO A CA 1
ATOM 821 C C . PRO A 1 108 ? -0.911 -11.117 0.479 1.00 96.81 108 PRO A C 1
ATOM 823 O O . PRO A 1 108 ? -0.795 -11.749 1.531 1.00 96.81 108 PRO A O 1
ATOM 826 N N . GLN A 1 109 ? -1.756 -11.471 -0.484 1.00 96.06 109 GLN A N 1
ATOM 827 C CA . GLN A 1 109 ? -2.679 -12.596 -0.401 1.00 96.06 109 GLN A CA 1
ATOM 828 C C . GLN A 1 109 ? -2.305 -13.688 -1.421 1.00 96.06 109 GLN A C 1
ATOM 830 O O . GLN A 1 109 ? -2.075 -13.365 -2.589 1.00 96.06 109 GLN A O 1
ATOM 835 N N . PRO A 1 110 ? -2.289 -14.974 -1.024 1.00 93.56 110 PRO A N 1
ATOM 836 C CA . PRO A 1 110 ? -2.477 -15.460 0.343 1.00 93.56 110 PRO A CA 1
ATOM 837 C C . PRO A 1 110 ? -1.249 -15.172 1.239 1.00 93.56 110 PRO A C 1
ATOM 839 O O . PRO A 1 110 ? -0.118 -15.163 0.745 1.00 93.56 110 PRO A O 1
ATOM 842 N N . PRO A 1 111 ? -1.434 -14.937 2.554 1.00 89.19 111 PRO A N 1
ATOM 843 C CA . PRO A 1 111 ? -0.331 -14.588 3.444 1.00 89.19 111 PRO A CA 1
ATOM 844 C C . PRO A 1 111 ? 0.709 -15.708 3.526 1.00 89.19 111 PRO A C 1
ATOM 846 O O . PRO A 1 111 ? 0.368 -16.868 3.744 1.00 89.19 111 PRO A O 1
ATOM 849 N N . GLY A 1 112 ? 1.987 -15.352 3.391 1.00 82.94 112 GLY A N 1
ATOM 850 C CA . GLY A 1 112 ? 3.102 -16.301 3.488 1.00 82.94 112 GLY A CA 1
ATOM 851 C C . GLY A 1 112 ? 3.356 -17.137 2.229 1.00 82.94 112 GLY A C 1
ATOM 852 O O . GLY A 1 112 ? 4.292 -17.934 2.221 1.00 82.94 112 GLY A O 1
ATOM 853 N N . ASP A 1 113 ? 2.578 -16.947 1.161 1.00 86.31 113 ASP A N 1
ATOM 854 C CA . ASP A 1 113 ? 2.813 -17.619 -0.115 1.00 86.31 113 ASP A CA 1
ATOM 855 C C . ASP A 1 113 ? 3.836 -16.852 -0.966 1.00 86.31 113 ASP A C 1
ATOM 857 O O . ASP A 1 113 ? 3.724 -15.639 -1.167 1.00 86.31 113 ASP A O 1
ATOM 861 N N . LYS A 1 114 ? 4.817 -17.571 -1.519 1.00 78.94 114 LYS A N 1
ATOM 862 C CA . LYS A 1 114 ? 5.848 -17.036 -2.427 1.00 78.94 114 LYS A CA 1
ATOM 863 C C . LYS A 1 114 ? 5.286 -16.475 -3.742 1.00 78.94 114 LYS A C 1
ATOM 865 O O . LYS A 1 114 ? 5.968 -15.732 -4.436 1.00 78.94 114 LYS A O 1
ATOM 870 N N . HIS A 1 115 ? 4.058 -16.841 -4.098 1.00 83.12 115 HIS A N 1
ATOM 871 C CA . HIS A 1 115 ? 3.346 -16.395 -5.292 1.00 83.12 115 HIS A CA 1
ATOM 872 C C . HIS A 1 115 ? 2.392 -15.224 -5.026 1.00 83.12 115 HIS A C 1
ATOM 874 O O . HIS A 1 115 ? 1.800 -14.708 -5.970 1.00 83.12 115 HIS A O 1
ATOM 880 N N . SER A 1 116 ? 2.264 -14.769 -3.773 1.00 88.69 116 SER A N 1
ATOM 881 C CA . SER A 1 116 ? 1.441 -13.598 -3.416 1.00 88.69 116 SER A CA 1
ATOM 882 C C . SER A 1 116 ? 1.971 -12.281 -4.002 1.00 88.69 116 SER A C 1
ATOM 884 O O . SER A 1 116 ? 1.250 -11.283 -4.072 1.00 88.69 116 SER A O 1
ATOM 886 N N . VAL A 1 117 ? 3.232 -12.279 -4.447 1.00 92.31 117 VAL A N 1
ATOM 887 C CA . VAL A 1 117 ? 3.906 -11.135 -5.055 1.00 92.31 117 VAL A CA 1
ATOM 888 C C . VAL A 1 117 ? 4.647 -11.577 -6.315 1.00 92.31 117 VAL A C 1
ATOM 890 O O . VAL A 1 117 ? 5.426 -12.530 -6.307 1.00 92.31 117 VAL A O 1
ATOM 893 N N . HIS A 1 118 ? 4.455 -10.843 -7.404 1.00 91.50 118 HIS A N 1
ATOM 894 C CA . HIS A 1 118 ? 5.102 -11.071 -8.687 1.00 91.50 118 HIS A CA 1
ATOM 895 C C . HIS A 1 118 ? 6.042 -9.914 -9.039 1.00 91.50 118 HIS A C 1
ATOM 897 O O . HIS A 1 118 ? 5.658 -8.753 -8.957 1.00 91.50 118 HIS A O 1
ATOM 903 N N . PHE A 1 119 ? 7.267 -10.214 -9.465 1.00 91.25 119 PHE A N 1
ATOM 904 C CA . PHE A 1 119 ? 8.205 -9.230 -9.996 1.00 91.25 119 PHE A CA 1
ATOM 905 C C . PHE A 1 119 ? 8.387 -9.442 -11.499 1.00 91.25 119 PHE A C 1
ATOM 907 O O . PHE A 1 119 ? 8.990 -10.428 -11.928 1.00 91.25 119 PHE A O 1
ATOM 914 N N . CYS A 1 120 ? 7.918 -8.480 -12.289 1.00 89.00 120 CYS A N 1
ATOM 915 C CA . CYS A 1 120 ? 8.149 -8.424 -13.723 1.00 89.00 120 CYS A CA 1
ATOM 916 C C . CYS A 1 120 ? 9.479 -7.716 -14.003 1.00 89.00 120 CYS A C 1
ATOM 918 O O . CYS A 1 120 ? 9.620 -6.508 -13.790 1.00 89.00 120 CYS A O 1
ATOM 920 N N . ARG A 1 121 ? 10.465 -8.468 -14.505 1.00 87.12 121 ARG A N 1
ATOM 921 C CA . ARG A 1 121 ? 11.792 -7.928 -14.842 1.00 87.12 121 ARG A CA 1
ATOM 922 C C . ARG A 1 121 ? 11.746 -6.962 -16.028 1.00 87.12 121 ARG A C 1
ATOM 924 O O . ARG A 1 121 ? 12.504 -6.000 -16.032 1.00 87.12 121 ARG A O 1
ATOM 931 N N . GLU A 1 122 ? 10.890 -7.214 -17.015 1.00 86.81 122 GLU A N 1
ATOM 932 C CA . GLU A 1 122 ? 10.813 -6.407 -18.244 1.00 86.81 122 GLU A CA 1
ATOM 933 C C . GLU A 1 122 ? 10.371 -4.971 -17.957 1.00 86.81 122 GLU A C 1
ATOM 935 O O . GLU A 1 122 ? 10.907 -4.027 -18.531 1.00 86.81 122 GLU A O 1
ATOM 940 N N . THR A 1 123 ? 9.446 -4.803 -17.011 1.00 86.94 123 THR A N 1
ATOM 941 C CA . THR A 1 123 ? 8.884 -3.500 -16.637 1.00 86.94 123 THR A CA 1
ATOM 942 C C . THR A 1 123 ? 9.416 -2.976 -15.300 1.00 86.94 123 THR A C 1
ATOM 944 O O . THR A 1 123 ? 8.979 -1.928 -14.830 1.00 86.94 123 THR A O 1
ATOM 947 N N . ASN A 1 124 ? 10.341 -3.700 -14.656 1.00 90.19 124 ASN A N 1
ATOM 948 C CA . ASN A 1 124 ? 10.804 -3.454 -13.283 1.00 90.19 124 ASN A CA 1
ATOM 949 C C . ASN A 1 124 ? 9.651 -3.200 -12.295 1.00 90.19 124 ASN A C 1
ATOM 951 O O . ASN A 1 124 ? 9.719 -2.309 -11.449 1.00 90.19 124 ASN A O 1
ATOM 955 N N . THR A 1 125 ? 8.574 -3.975 -12.411 1.00 92.06 125 THR A N 1
ATOM 956 C CA . THR A 1 125 ? 7.348 -3.770 -11.630 1.00 92.06 125 THR A CA 1
ATOM 957 C C . THR A 1 125 ? 7.149 -4.901 -10.639 1.00 92.06 125 THR A C 1
ATOM 959 O O . THR A 1 125 ? 7.242 -6.072 -11.000 1.00 92.06 125 THR A O 1
ATOM 962 N N . VAL A 1 126 ? 6.845 -4.555 -9.393 1.00 93.81 126 VAL A N 1
ATOM 963 C CA . VAL A 1 126 ? 6.323 -5.495 -8.402 1.00 93.81 126 VAL A CA 1
ATOM 964 C C . VAL A 1 126 ? 4.803 -5.382 -8.388 1.00 93.81 126 VAL A C 1
ATOM 966 O O . VAL A 1 126 ? 4.263 -4.282 -8.344 1.00 93.81 126 VAL A O 1
ATOM 969 N N . ILE A 1 127 ? 4.119 -6.516 -8.466 1.00 94.75 127 ILE A N 1
ATOM 970 C CA . ILE A 1 127 ? 2.665 -6.625 -8.504 1.00 94.75 127 ILE A CA 1
ATOM 971 C C . ILE A 1 127 ? 2.241 -7.524 -7.350 1.00 94.75 127 ILE A C 1
ATOM 973 O O . ILE A 1 127 ? 2.773 -8.624 -7.200 1.00 94.75 127 ILE A O 1
ATOM 977 N N . ALA A 1 128 ? 1.286 -7.081 -6.541 1.00 95.81 128 ALA A N 1
ATOM 978 C CA . ALA A 1 128 ? 0.766 -7.871 -5.433 1.00 95.81 128 ALA A CA 1
ATOM 979 C C . ALA A 1 128 ? -0.733 -7.646 -5.257 1.00 95.81 128 ALA A C 1
ATOM 981 O O . ALA A 1 128 ? -1.204 -6.509 -5.270 1.00 95.81 128 ALA A O 1
ATOM 982 N N . HIS A 1 129 ? -1.474 -8.731 -5.045 1.00 95.94 129 HIS A N 1
ATOM 983 C CA . HIS A 1 129 ? -2.816 -8.650 -4.483 1.00 95.94 129 HIS A CA 1
ATOM 984 C C . HIS A 1 129 ? -2.680 -8.529 -2.965 1.00 95.94 129 HIS A C 1
ATOM 986 O O . HIS A 1 129 ? -2.098 -9.406 -2.332 1.00 95.94 129 HIS A O 1
ATOM 992 N N . CYS A 1 130 ? -3.192 -7.451 -2.382 1.00 96.62 130 CYS A N 1
ATOM 993 C CA . CYS A 1 130 ? -3.049 -7.156 -0.967 1.00 96.62 130 CYS A CA 1
ATOM 994 C C . CYS A 1 130 ? -4.406 -6.936 -0.307 1.00 96.62 130 CYS A C 1
ATOM 996 O O . CYS A 1 130 ? -5.236 -6.184 -0.811 1.00 96.62 130 CYS A O 1
ATOM 998 N N . LYS A 1 131 ? -4.562 -7.493 0.893 1.00 97.38 131 LYS A N 1
ATOM 999 C CA . LYS A 1 131 ? -5.564 -7.043 1.856 1.00 97.38 131 LYS A CA 1
ATOM 1000 C C . LYS A 1 131 ? -4.958 -5.911 2.674 1.00 97.38 131 LYS A C 1
ATOM 1002 O O . LYS A 1 131 ? -3.830 -6.040 3.152 1.00 97.38 131 LYS A O 1
ATOM 1007 N N . MET A 1 132 ? -5.675 -4.805 2.827 1.00 96.31 132 MET A N 1
ATOM 1008 C CA . MET A 1 132 ? -5.207 -3.640 3.573 1.00 96.31 132 MET A CA 1
ATOM 1009 C C . MET A 1 132 ? -6.285 -3.084 4.494 1.00 96.31 132 MET A C 1
ATOM 1011 O O . MET A 1 132 ? -7.469 -3.116 4.165 1.00 96.31 132 MET A O 1
ATOM 1015 N N . GLY A 1 133 ? -5.877 -2.575 5.648 1.00 96.44 133 GLY A N 1
ATOM 1016 C CA . GLY A 1 133 ? -6.807 -2.094 6.660 1.00 96.44 133 GLY A CA 1
ATOM 1017 C C . GLY A 1 133 ? -6.299 -2.296 8.076 1.00 96.44 133 GLY A C 1
ATOM 1018 O O . GLY A 1 133 ? -5.132 -2.639 8.290 1.00 96.44 133 GLY A O 1
ATOM 1019 N N . GLY A 1 134 ? -7.191 -2.083 9.035 1.00 96.88 134 GLY A N 1
ATOM 1020 C CA . GLY A 1 134 ? -6.923 -2.326 10.442 1.00 96.88 134 GLY A CA 1
ATOM 1021 C C . GLY A 1 134 ? -7.940 -1.677 11.374 1.00 96.88 134 GLY A C 1
ATOM 1022 O O . GLY A 1 134 ? -9.070 -1.362 10.982 1.00 96.88 134 GLY A O 1
ATOM 1023 N N . LYS A 1 135 ? -7.529 -1.509 12.630 1.00 97.88 135 LYS A N 1
ATOM 1024 C CA . LYS A 1 135 ? -8.364 -1.035 13.732 1.00 97.88 135 LYS A CA 1
ATOM 1025 C C . LYS A 1 135 ? -8.509 0.483 13.701 1.00 97.88 135 LYS A C 1
ATOM 1027 O O . LYS A 1 135 ? -7.519 1.206 13.586 1.00 97.88 135 LYS A O 1
ATOM 1032 N N . VAL A 1 136 ? -9.740 0.966 13.835 1.00 97.00 136 VAL A N 1
ATOM 1033 C CA . VAL A 1 136 ? -10.055 2.399 13.832 1.00 97.00 136 VAL A CA 1
ATOM 1034 C C . VAL A 1 136 ? -9.590 3.060 15.133 1.00 97.00 136 VAL A C 1
ATOM 1036 O O . VAL A 1 136 ? -9.787 2.526 16.221 1.00 97.00 136 VAL A O 1
ATOM 1039 N N . ASN A 1 137 ? -9.002 4.251 15.021 1.00 96.00 137 ASN A N 1
ATOM 1040 C CA . ASN A 1 137 ? -8.502 5.041 16.142 1.00 96.00 137 ASN A CA 1
ATOM 1041 C C . ASN A 1 137 ? -9.627 5.793 16.869 1.00 96.00 137 ASN A C 1
ATOM 1043 O O . ASN A 1 137 ? -10.134 6.800 16.373 1.00 96.00 137 ASN A O 1
ATOM 1047 N N . GLY A 1 138 ? -9.967 5.364 18.083 1.00 93.88 138 GLY A N 1
ATOM 1048 C CA . GLY A 1 138 ? -10.959 6.039 18.925 1.00 93.88 138 GLY A CA 1
ATOM 1049 C C . GLY A 1 138 ? -10.517 7.375 19.533 1.00 93.88 138 GLY A C 1
ATOM 1050 O O . GLY A 1 138 ? -11.366 8.110 20.031 1.00 93.88 138 GLY A O 1
ATOM 1051 N N . ASP A 1 139 ? -9.236 7.733 19.464 1.00 94.06 139 ASP A N 1
ATOM 1052 C CA . ASP A 1 139 ? -8.726 9.001 20.000 1.00 94.06 139 ASP A CA 1
ATOM 1053 C C . ASP A 1 139 ? -8.827 10.146 18.978 1.00 94.06 139 ASP A C 1
ATOM 1055 O O . ASP A 1 139 ? -8.826 11.327 19.334 1.00 94.06 139 ASP A O 1
ATOM 1059 N N . ASN A 1 140 ? -8.959 9.819 17.689 1.00 91.94 140 ASN A N 1
ATOM 1060 C CA . ASN A 1 140 ? -9.136 10.798 16.622 1.00 91.94 140 ASN A CA 1
ATOM 1061 C C . ASN A 1 140 ? -10.613 11.204 16.471 1.00 91.94 140 ASN A C 1
ATOM 1063 O O . ASN A 1 140 ? -11.508 10.366 16.543 1.00 91.94 140 ASN A O 1
ATOM 1067 N N . GLU A 1 141 ? -10.906 12.481 16.196 1.00 94.44 141 GLU A N 1
ATOM 1068 C CA . GLU A 1 141 ? -12.291 12.943 15.998 1.00 94.44 141 GLU A CA 1
ATOM 1069 C C . GLU A 1 141 ? -13.025 12.172 14.891 1.00 94.44 141 GLU A C 1
ATOM 1071 O O . GLU A 1 141 ? -14.164 11.749 15.088 1.00 94.44 141 GLU A O 1
ATOM 1076 N N . ASN A 1 142 ? -12.374 11.951 13.748 1.00 91.81 142 ASN A N 1
ATOM 1077 C CA . ASN A 1 142 ? -12.974 11.223 12.636 1.00 91.81 142 ASN A CA 1
ATOM 1078 C C . ASN A 1 142 ? -13.066 9.724 12.930 1.00 91.81 142 ASN A C 1
ATOM 1080 O O . ASN A 1 142 ? -14.070 9.104 12.590 1.00 91.81 142 ASN A O 1
ATOM 1084 N N . GLY A 1 143 ? -12.083 9.153 13.627 1.00 93.81 143 GLY A N 1
ATOM 1085 C CA . GLY A 1 143 ? -12.157 7.761 14.068 1.00 93.81 143 GLY A CA 1
ATOM 1086 C C . GLY A 1 143 ? -13.283 7.511 15.083 1.00 93.81 143 GLY A C 1
ATOM 1087 O O . GLY A 1 143 ? -14.014 6.532 14.956 1.00 93.81 143 GLY A O 1
ATOM 1088 N N . ARG A 1 144 ? -13.564 8.454 15.997 1.00 95.81 144 ARG A N 1
ATOM 1089 C CA . ARG A 1 144 ? -14.753 8.387 16.875 1.00 95.81 144 ARG A CA 1
ATOM 1090 C C . ARG A 1 144 ? -16.060 8.375 16.098 1.00 95.81 144 ARG A C 1
ATOM 1092 O O . ARG A 1 144 ? -16.955 7.616 16.455 1.00 95.81 144 ARG A O 1
ATOM 1099 N N . LYS A 1 145 ? -16.178 9.191 15.044 1.00 95.38 145 LYS A N 1
ATOM 1100 C CA . LYS A 1 145 ? -17.372 9.200 14.178 1.00 95.38 145 LYS A CA 1
ATOM 1101 C C . LYS A 1 145 ? -17.578 7.837 13.514 1.00 95.38 145 LYS A C 1
ATOM 1103 O O . LYS A 1 145 ? -18.704 7.356 13.468 1.00 95.38 145 LYS A O 1
ATOM 1108 N N . LEU A 1 146 ? -16.498 7.197 13.058 1.00 94.06 146 LEU A N 1
ATOM 1109 C CA . LEU A 1 146 ? -16.548 5.845 12.491 1.00 94.06 146 LEU A CA 1
ATOM 1110 C C . LEU A 1 146 ? -17.006 4.813 13.534 1.00 94.06 146 LEU A C 1
ATOM 1112 O O . LEU A 1 146 ? -17.935 4.056 13.265 1.00 94.06 146 LEU A O 1
ATOM 1116 N N . ILE A 1 147 ? -16.447 4.844 14.747 1.00 95.69 147 ILE A N 1
ATOM 1117 C CA . ILE A 1 147 ? -16.849 3.934 15.833 1.00 95.69 147 ILE A CA 1
ATOM 1118 C C . ILE A 1 147 ? -18.318 4.142 16.224 1.00 95.69 147 ILE A C 1
ATOM 1120 O O . ILE A 1 147 ? -19.048 3.171 16.402 1.00 95.69 147 ILE A O 1
ATOM 1124 N N . GLN A 1 148 ? -18.784 5.392 16.312 1.00 96.00 148 GLN A N 1
ATOM 1125 C CA . GLN A 1 148 ? -20.194 5.709 16.583 1.00 96.00 148 GLN A CA 1
ATOM 1126 C C . GLN A 1 148 ? -21.133 5.204 15.481 1.00 96.00 148 GLN A C 1
ATOM 1128 O O . GLN A 1 148 ? -22.274 4.849 15.768 1.00 96.00 148 GLN A O 1
ATOM 1133 N N . ALA A 1 149 ? -20.650 5.126 14.239 1.00 94.94 149 ALA A N 1
ATOM 1134 C CA . ALA A 1 149 ? -21.353 4.507 13.120 1.00 94.94 149 ALA A CA 1
ATOM 1135 C C . ALA A 1 149 ? 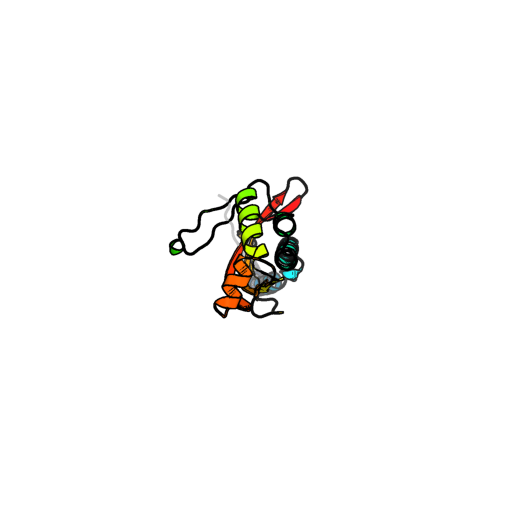-21.235 2.965 13.094 1.00 94.94 149 ALA A C 1
ATOM 1137 O O . ALA A 1 149 ? -21.727 2.333 12.162 1.00 94.94 149 ALA A O 1
ATOM 1138 N N . GLY A 1 150 ? -20.595 2.352 14.096 1.00 95.69 150 GLY A N 1
ATOM 1139 C CA . GLY A 1 150 ? -20.416 0.902 14.211 1.00 95.69 150 GLY A CA 1
ATOM 1140 C C . GLY A 1 150 ? -19.183 0.344 13.493 1.00 95.69 150 GLY A C 1
ATOM 1141 O O . GLY A 1 150 ? -19.031 -0.872 13.417 1.00 95.69 150 GLY A O 1
ATOM 1142 N N . LEU A 1 151 ? -18.295 1.198 12.975 1.00 94.69 151 LEU A N 1
ATOM 1143 C CA . LEU A 1 151 ? -17.062 0.793 12.296 1.00 94.69 151 LEU A CA 1
ATOM 1144 C C . LEU A 1 151 ? -15.882 0.822 13.272 1.00 94.69 151 LEU A C 1
ATOM 1146 O O . LEU A 1 151 ? -15.243 1.855 13.470 1.00 94.69 151 LEU A O 1
ATOM 1150 N N . THR A 1 152 ? -15.594 -0.323 13.888 1.00 95.81 152 THR A N 1
ATOM 1151 C CA . THR A 1 152 ? -14.430 -0.509 14.778 1.00 95.81 152 THR A CA 1
ATOM 1152 C C . THR A 1 152 ? -13.181 -0.970 14.030 1.00 95.81 152 THR A C 1
ATOM 1154 O O . THR A 1 152 ? -12.060 -0.745 14.481 1.00 95.81 152 THR A O 1
ATOM 1157 N N . GLU A 1 153 ? -13.370 -1.586 12.867 1.00 96.69 153 GLU A N 1
ATOM 1158 C CA . GLU A 1 153 ? -12.316 -1.993 11.945 1.00 96.69 153 GLU A CA 1
ATOM 1159 C C . GLU A 1 153 ? -12.740 -1.678 10.513 1.00 96.69 153 GLU A C 1
ATOM 1161 O O . GLU A 1 153 ? -13.931 -1.648 10.191 1.00 96.69 153 GLU A O 1
ATOM 1166 N N . TRP A 1 154 ? -11.756 -1.479 9.642 1.00 94.75 154 TRP A N 1
ATOM 1167 C CA . TRP A 1 154 ? -11.987 -1.339 8.212 1.00 94.75 154 TRP A CA 1
ATOM 1168 C C . TRP A 1 154 ? -10.949 -2.135 7.432 1.00 94.75 154 TRP A C 1
ATOM 1170 O O . TRP A 1 154 ? -9.751 -2.013 7.682 1.00 94.75 154 TRP A O 1
ATOM 1180 N N . TRP A 1 155 ? -11.422 -2.926 6.471 1.00 95.81 155 TRP A N 1
ATOM 1181 C CA . TRP A 1 155 ? -10.603 -3.777 5.617 1.00 95.81 155 TRP A CA 1
ATOM 1182 C C . TRP A 1 155 ? -11.070 -3.670 4.169 1.00 95.81 155 TRP A C 1
ATOM 1184 O O . TRP A 1 155 ? -12.268 -3.674 3.893 1.00 95.81 155 TRP A O 1
ATOM 1194 N N . THR A 1 156 ? -10.116 -3.621 3.249 1.00 95.50 156 THR A N 1
ATOM 1195 C CA . THR A 1 156 ? -10.346 -3.674 1.805 1.00 95.50 156 THR A CA 1
ATOM 1196 C C . THR A 1 156 ? -9.263 -4.513 1.130 1.00 95.50 156 THR A C 1
ATOM 1198 O O . THR A 1 156 ? -8.283 -4.915 1.760 1.00 95.50 156 THR A O 1
ATOM 1201 N N . GLU A 1 157 ? -9.423 -4.754 -0.164 1.00 96.06 157 GLU A N 1
ATOM 1202 C CA . GLU A 1 157 ? -8.435 -5.419 -1.006 1.00 96.06 157 GLU A CA 1
ATOM 1203 C C . GLU A 1 157 ? -8.059 -4.526 -2.188 1.00 96.06 157 GLU A C 1
ATOM 1205 O O . GLU A 1 157 ? -8.857 -3.718 -2.670 1.00 96.06 157 GLU A O 1
ATOM 1210 N N . CYS A 1 158 ? -6.817 -4.646 -2.647 1.00 94.81 158 CYS A N 1
ATOM 1211 C CA . CYS A 1 158 ? -6.330 -3.939 -3.820 1.00 94.81 158 CYS A CA 1
ATOM 1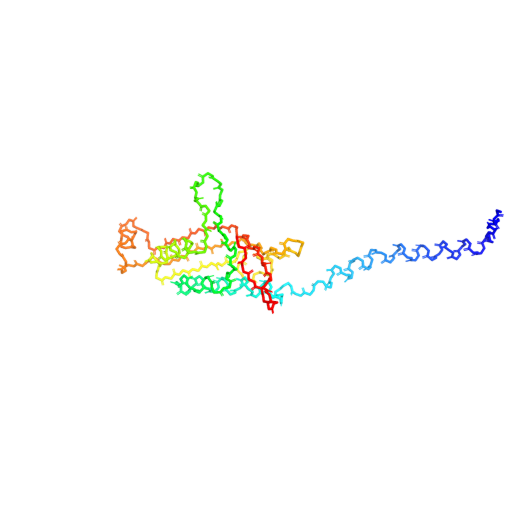212 C C . CYS A 1 158 ? -5.258 -4.746 -4.552 1.00 94.81 158 CYS A C 1
ATOM 1214 O O . CYS A 1 158 ? -4.581 -5.598 -3.976 1.00 94.81 158 CYS A O 1
ATOM 1216 N N . VAL A 1 159 ? -5.077 -4.448 -5.837 1.00 95.56 159 VAL A N 1
ATOM 1217 C CA . VAL A 1 159 ? -3.897 -4.883 -6.586 1.00 95.56 159 VAL A CA 1
ATOM 1218 C C . VAL A 1 159 ? -2.935 -3.707 -6.640 1.00 95.56 159 VAL A C 1
ATOM 1220 O O . VAL A 1 159 ? -3.213 -2.692 -7.276 1.00 95.56 159 VAL A O 1
ATOM 1223 N N . GLY A 1 160 ? -1.814 -3.835 -5.939 1.00 93.81 160 GLY A N 1
ATOM 1224 C CA . GLY A 1 160 ? -0.722 -2.880 -5.993 1.00 93.81 160 GLY A CA 1
ATOM 1225 C C . GLY A 1 160 ? 0.186 -3.176 -7.180 1.00 93.81 160 GLY A C 1
ATOM 1226 O O . GLY A 1 160 ? 0.588 -4.321 -7.373 1.00 93.81 160 GLY A O 1
ATOM 1227 N N . MET A 1 161 ? 0.534 -2.140 -7.941 1.00 94.50 161 MET A N 1
ATOM 1228 C CA . MET A 1 161 ? 1.588 -2.180 -8.953 1.00 94.50 161 MET A CA 1
ATOM 1229 C C . MET A 1 161 ? 2.617 -1.104 -8.609 1.00 94.50 161 MET A C 1
ATOM 1231 O O . MET A 1 161 ? 2.288 0.077 -8.558 1.00 94.50 161 MET A O 1
ATOM 1235 N N . GLN A 1 162 ? 3.848 -1.510 -8.315 1.00 94.25 162 GLN A N 1
ATOM 1236 C CA . GLN A 1 162 ? 4.937 -0.619 -7.928 1.00 94.25 162 GLN A CA 1
ATOM 1237 C C . GLN A 1 162 ? 6.049 -0.724 -8.957 1.00 94.25 162 GLN A C 1
ATOM 1239 O O . GLN A 1 162 ? 6.729 -1.752 -9.022 1.00 94.25 162 GLN A O 1
ATOM 1244 N N . MET A 1 163 ? 6.264 0.328 -9.747 1.00 91.69 163 MET A N 1
ATOM 1245 C CA . MET A 1 163 ? 7.456 0.386 -10.587 1.00 91.69 163 MET A CA 1
ATOM 1246 C C . MET A 1 163 ? 8.646 0.782 -9.714 1.00 91.69 163 MET A C 1
ATOM 1248 O O . MET A 1 163 ? 8.547 1.586 -8.784 1.00 91.69 163 MET A O 1
ATOM 1252 N N . ILE A 1 164 ? 9.780 0.143 -9.962 1.00 86.75 164 ILE A N 1
ATOM 1253 C CA . ILE A 1 164 ? 10.992 0.333 -9.178 1.00 86.75 164 ILE A CA 1
ATOM 1254 C C . ILE A 1 164 ? 12.046 0.953 -10.088 1.00 86.75 164 ILE A C 1
ATOM 1256 O O . ILE A 1 164 ? 12.524 0.320 -11.030 1.00 86.75 164 ILE A O 1
ATOM 1260 N N . ALA A 1 165 ? 12.426 2.188 -9.790 1.00 82.62 165 ALA A N 1
ATOM 1261 C CA . ALA A 1 165 ? 13.541 2.864 -10.432 1.00 82.62 165 ALA A CA 1
ATOM 1262 C C . ALA A 1 165 ? 14.860 2.546 -9.717 1.00 82.62 165 ALA A C 1
ATOM 1264 O O . ALA A 1 165 ? 14.889 2.122 -8.560 1.00 82.62 165 ALA A O 1
ATOM 1265 N N . ARG A 1 166 ? 15.976 2.789 -10.407 1.00 76.38 166 ARG A N 1
ATOM 1266 C CA . ARG A 1 166 ? 17.304 2.842 -9.788 1.00 76.38 166 ARG A CA 1
ATOM 1267 C C . ARG A 1 166 ? 17.727 4.291 -9.646 1.00 76.38 166 ARG A C 1
ATOM 1269 O O . ARG A 1 166 ? 17.625 5.051 -10.605 1.00 76.38 166 ARG A O 1
ATOM 1276 N N . ASP A 1 167 ? 18.234 4.654 -8.478 1.00 65.69 167 ASP A N 1
ATOM 1277 C CA . ASP A 1 167 ? 18.844 5.962 -8.281 1.00 65.69 167 ASP A CA 1
ATOM 1278 C C . ASP A 1 167 ? 20.262 6.033 -8.874 1.00 65.69 167 ASP A C 1
ATOM 1280 O O . ASP A 1 167 ? 20.852 5.032 -9.293 1.00 65.69 167 ASP A O 1
ATOM 1284 N N . SER A 1 168 ? 20.834 7.238 -8.884 1.00 56.38 168 SER A N 1
ATOM 1285 C CA . SER A 1 168 ? 22.195 7.501 -9.373 1.00 56.38 168 SER A CA 1
ATOM 1286 C C . SER A 1 168 ? 23.297 6.796 -8.570 1.00 56.38 168 SER A C 1
ATOM 1288 O O . SER A 1 168 ? 24.436 6.724 -9.026 1.00 56.38 168 SER A O 1
ATOM 1290 N N . LYS A 1 169 ? 22.968 6.258 -7.390 1.00 60.59 169 LYS A N 1
ATOM 1291 C CA . LYS A 1 169 ? 23.851 5.474 -6.516 1.00 60.59 169 LYS A CA 1
ATOM 1292 C C . LYS A 1 169 ? 23.591 3.964 -6.633 1.00 60.59 169 LYS A C 1
ATOM 1294 O O . LYS A 1 169 ? 24.227 3.185 -5.927 1.00 60.59 169 LYS A O 1
ATOM 1299 N N . GLY A 1 170 ? 22.685 3.541 -7.519 1.00 62.34 170 GLY A N 1
ATOM 1300 C CA . GLY A 1 170 ? 22.327 2.146 -7.767 1.00 62.34 170 GLY A CA 1
ATOM 1301 C C . GLY A 1 170 ? 21.328 1.531 -6.778 1.00 62.34 170 GLY A C 1
ATOM 1302 O O . GLY A 1 170 ? 21.123 0.318 -6.830 1.00 62.34 170 GLY A O 1
ATOM 1303 N N . SER A 1 171 ? 20.705 2.317 -5.893 1.00 69.19 171 SER A N 1
ATOM 1304 C CA . SER A 1 171 ? 19.672 1.841 -4.962 1.00 69.19 171 SER A CA 1
ATOM 1305 C C . SER A 1 171 ? 18.293 1.826 -5.617 1.00 69.19 171 SER A C 1
ATOM 1307 O O . SER A 1 171 ? 17.950 2.704 -6.405 1.00 69.19 171 SER A O 1
ATOM 1309 N N . ASN A 1 172 ? 17.480 0.833 -5.260 1.00 73.38 172 ASN A N 1
ATOM 1310 C CA . ASN A 1 172 ? 16.123 0.691 -5.776 1.00 73.38 172 ASN A CA 1
ATOM 1311 C C . ASN A 1 172 ? 15.143 1.612 -5.042 1.00 73.38 172 ASN A C 1
ATOM 1313 O O . ASN A 1 172 ? 14.979 1.488 -3.825 1.00 73.38 172 ASN A O 1
ATOM 1317 N N . GLN A 1 173 ? 14.448 2.459 -5.795 1.00 76.38 173 GLN A N 1
ATOM 1318 C CA . GLN A 1 173 ? 13.445 3.403 -5.312 1.00 76.38 173 GLN A CA 1
ATOM 1319 C C . GLN A 1 173 ? 12.083 3.123 -5.952 1.00 76.38 173 GLN A C 1
ATOM 1321 O O . GLN A 1 173 ? 11.999 2.627 -7.070 1.00 76.38 173 GLN A O 1
ATOM 1326 N N . LEU A 1 174 ? 11.010 3.423 -5.231 1.00 73.00 174 LEU A N 1
ATOM 1327 C CA . LEU A 1 174 ? 9.641 3.367 -5.722 1.00 73.00 174 LEU A CA 1
ATOM 1328 C C . LEU A 1 174 ? 9.415 4.546 -6.663 1.00 73.00 174 LEU A C 1
ATOM 1330 O O . LEU A 1 174 ? 9.458 5.692 -6.222 1.00 73.00 174 LEU A O 1
ATOM 1334 N N . ASN A 1 175 ? 9.149 4.241 -7.924 1.00 65.69 175 ASN A N 1
ATOM 1335 C CA . ASN A 1 175 ? 8.650 5.180 -8.912 1.00 65.69 175 ASN A CA 1
ATOM 1336 C C . ASN A 1 175 ? 7.214 4.747 -9.199 1.00 65.69 175 ASN A C 1
ATOM 1338 O O . ASN A 1 175 ? 6.990 3.833 -9.985 1.00 65.69 175 ASN A O 1
ATOM 1342 N N . MET A 1 176 ? 6.262 5.228 -8.408 1.00 57.94 176 MET A N 1
ATOM 1343 C CA . MET A 1 176 ? 4.852 4.880 -8.616 1.00 57.94 176 MET A CA 1
ATOM 1344 C C . MET A 1 176 ? 4.183 5.891 -9.532 1.00 57.94 176 MET A C 1
ATOM 1346 O O . MET A 1 176 ? 4.782 6.965 -9.742 1.00 57.94 176 MET A O 1
#

pLDDT: mean 84.85, std 14.04, range [44.03, 97.88]

Organism: NCBI:txid1314788